Protein AF-A0A8B9REQ0-F1 (afdb_monomer)

Secondary structure (DSSP, 8-state):
--S-----SSPPPGGGB-TTT-SBPSSEEE-TTT--EEEHHHHHHHHHHHTTS---THHHHHHHTT-

Sequence (67 aa):
MPGLDYKFLERPRRRFLCPLCSKPMREPVQVSTCGHRFCDTCLQEFLRLVSCEAVKEEEIAVYYMIF

Organism: Astyanax mexicanus (NCBI:txid7994)

Mean predicted aligned error: 8.3 Å

Radius of gyration: 13.61 Å; Cα contacts (8 Å, |Δi|>4): 64; chains: 1; bounding box: 28×23×40 Å

Structure (mmCIF, N/CA/C/O backbone):
data_AF-A0A8B9REQ0-F1
#
_entry.id   AF-A0A8B9REQ0-F1
#
loop_
_atom_site.group_PDB
_atom_site.id
_atom_site.type_symbol
_atom_site.label_atom_id
_atom_site.label_alt_id
_atom_site.label_comp_id
_atom_site.label_asym_id
_atom_site.label_entity_id
_atom_site.label_seq_id
_atom_site.pdbx_PDB_ins_code
_atom_site.Cartn_x
_atom_site.Cartn_y
_atom_site.Cartn_z
_atom_site.occupancy
_atom_site.B_iso_or_equiv
_atom_site.auth_seq_id
_atom_site.auth_comp_id
_atom_site.auth_asym_id
_atom_site.auth_atom_id
_atom_site.pdbx_PDB_model_num
ATOM 1 N N . MET A 1 1 ? 8.490 -2.836 3.597 1.00 74.62 1 MET A N 1
ATOM 2 C CA . MET A 1 1 ? 8.847 -1.814 2.582 1.00 74.62 1 MET A CA 1
ATOM 3 C C . MET A 1 1 ? 7.651 -1.592 1.667 1.00 74.62 1 MET A C 1
ATOM 5 O O . MET A 1 1 ? 7.142 -2.577 1.146 1.00 74.62 1 MET A O 1
ATOM 9 N N . PRO A 1 2 ? 7.213 -0.344 1.440 1.00 87.06 2 PRO A N 1
ATOM 10 C CA . PRO A 1 2 ? 6.032 -0.061 0.633 1.00 87.06 2 PRO A CA 1
ATOM 11 C C . PRO A 1 2 ? 6.302 -0.223 -0.869 1.00 87.06 2 PRO A C 1
ATOM 13 O O . PRO A 1 2 ? 7.177 0.436 -1.431 1.00 87.06 2 PRO A O 1
ATOM 16 N N . GLY A 1 3 ? 5.492 -1.051 -1.530 1.00 94.12 3 GLY A N 1
ATOM 17 C CA . GLY A 1 3 ? 5.477 -1.193 -2.988 1.00 94.12 3 GLY A CA 1
ATOM 18 C C . GLY A 1 3 ? 6.779 -1.711 -3.617 1.00 94.12 3 GLY A C 1
ATOM 19 O O . GLY A 1 3 ? 7.769 -2.029 -2.945 1.00 94.12 3 GLY A O 1
ATOM 20 N N . LEU A 1 4 ? 6.756 -1.838 -4.942 1.00 93.69 4 LEU A N 1
ATOM 21 C CA . LEU A 1 4 ? 7.916 -2.194 -5.758 1.00 93.69 4 LEU A CA 1
ATOM 22 C C . LEU A 1 4 ? 8.555 -0.939 -6.356 1.00 93.69 4 LEU A C 1
ATOM 24 O O . LEU A 1 4 ? 7.862 -0.113 -6.949 1.00 93.69 4 LEU A O 1
ATOM 28 N N . ASP A 1 5 ? 9.878 -0.837 -6.234 1.00 91.56 5 ASP A N 1
ATOM 29 C CA . ASP A 1 5 ? 10.681 0.235 -6.827 1.00 91.56 5 ASP A CA 1
ATOM 30 C C . ASP A 1 5 ? 11.555 -0.329 -7.951 1.00 91.56 5 ASP A C 1
ATOM 32 O O . ASP A 1 5 ? 12.765 -0.503 -7.826 1.00 91.56 5 ASP A O 1
ATOM 36 N N . TYR A 1 6 ? 10.887 -0.737 -9.028 1.00 90.81 6 TYR A N 1
ATOM 37 C CA . TYR A 1 6 ? 11.530 -1.276 -10.219 1.00 90.81 6 TYR A CA 1
ATOM 38 C C . TYR A 1 6 ? 11.200 -0.419 -11.429 1.00 90.81 6 TYR A C 1
ATOM 40 O O . TYR A 1 6 ? 10.108 0.141 -11.552 1.00 90.81 6 TYR A O 1
ATOM 48 N N . LYS A 1 7 ? 12.136 -0.379 -12.376 1.00 90.56 7 LYS A N 1
ATOM 49 C CA . LYS A 1 7 ? 11.868 0.142 -13.710 1.00 90.56 7 LYS A CA 1
ATOM 50 C C . LYS A 1 7 ? 11.164 -0.946 -14.519 1.00 90.56 7 LYS A C 1
ATOM 52 O O . LYS A 1 7 ? 11.789 -1.912 -14.944 1.00 90.56 7 LYS A O 1
ATOM 57 N N . PHE A 1 8 ? 9.860 -0.795 -14.707 1.00 89.69 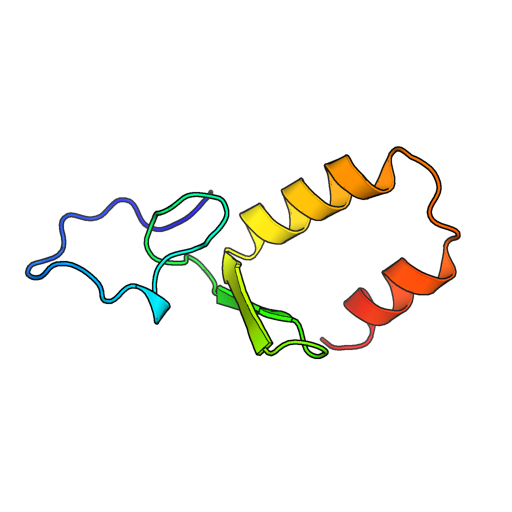8 PHE A N 1
ATOM 58 C CA . PHE A 1 8 ? 9.074 -1.705 -15.536 1.00 89.69 8 PHE A CA 1
ATOM 59 C C . PHE A 1 8 ? 9.291 -1.395 -17.022 1.00 89.69 8 PHE A C 1
ATOM 61 O O . PHE A 1 8 ? 9.450 -0.232 -17.394 1.00 89.69 8 PHE A O 1
ATOM 68 N N . LEU A 1 9 ? 9.282 -2.434 -17.865 1.00 93.31 9 LEU A N 1
ATOM 69 C CA . LEU A 1 9 ? 9.352 -2.291 -19.328 1.00 93.31 9 LEU A CA 1
ATOM 70 C C . LEU A 1 9 ? 8.146 -1.518 -19.878 1.00 93.31 9 LEU A C 1
ATOM 72 O O . LEU A 1 9 ? 8.282 -0.723 -20.802 1.00 93.31 9 LEU A O 1
ATOM 76 N N . GLU A 1 10 ? 6.980 -1.712 -19.261 1.00 93.38 10 GLU A N 1
ATOM 77 C CA . GLU A 1 10 ? 5.738 -1.020 -19.586 1.00 93.38 10 GLU A CA 1
ATOM 78 C C . GLU A 1 10 ? 5.129 -0.384 -18.339 1.00 93.38 10 GLU A C 1
ATOM 80 O O . GLU A 1 10 ?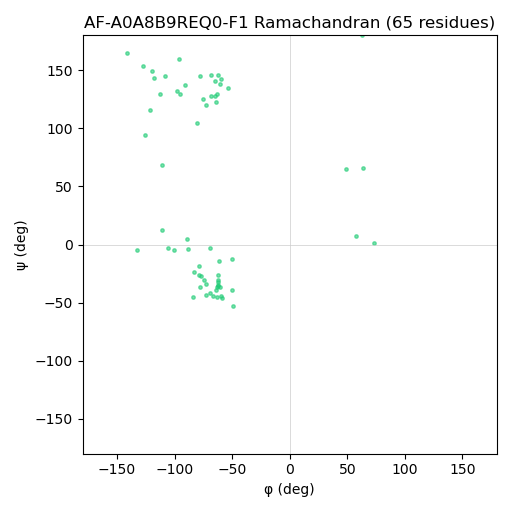 5.315 -0.863 -17.216 1.00 93.38 10 GLU A O 1
ATOM 85 N N . ARG A 1 11 ? 4.348 0.685 -18.531 1.00 89.94 11 ARG A N 1
ATOM 86 C CA . ARG A 1 11 ? 3.643 1.335 -17.424 1.00 89.94 11 ARG A CA 1
ATOM 87 C C . ARG A 1 11 ? 2.615 0.367 -16.818 1.00 89.94 11 ARG A C 1
ATOM 89 O O . ARG A 1 11 ? 1.688 -0.043 -17.521 1.00 89.94 11 ARG A O 1
ATOM 96 N N . PRO A 1 12 ? 2.694 0.063 -15.509 1.00 91.94 12 PRO A N 1
ATOM 97 C CA . PRO A 1 12 ? 1.725 -0.811 -14.864 1.00 91.94 12 PRO A CA 1
ATOM 98 C C . PRO A 1 12 ? 0.305 -0.245 -14.958 1.00 91.94 12 PRO A C 1
ATOM 100 O O . PRO A 1 12 ? 0.069 0.952 -14.764 1.00 91.94 12 PRO A O 1
ATOM 103 N N . ARG A 1 13 ? -0.668 -1.119 -15.236 1.00 93.75 13 ARG A N 1
ATOM 104 C CA . ARG A 1 13 ? -2.088 -0.740 -15.247 1.00 93.75 13 ARG A CA 1
ATOM 105 C C . ARG A 1 13 ? -2.517 -0.283 -13.852 1.00 93.75 13 ARG A C 1
ATOM 107 O O . ARG A 1 13 ? -2.101 -0.872 -12.859 1.00 93.75 13 ARG A O 1
ATOM 114 N N . ARG A 1 14 ? -3.434 0.691 -13.779 1.00 91.69 14 ARG A N 1
ATOM 115 C CA . ARG A 1 14 ? -3.906 1.287 -12.510 1.00 91.69 14 ARG A CA 1
ATOM 116 C C . ARG A 1 14 ? -4.336 0.263 -11.455 1.00 91.69 14 ARG A C 1
ATOM 118 O O . ARG A 1 14 ? -4.004 0.432 -10.295 1.00 91.69 14 ARG A O 1
ATOM 125 N N . ARG A 1 15 ? -4.997 -0.829 -11.858 1.00 92.44 15 ARG A N 1
ATOM 126 C CA . ARG A 1 15 ? -5.442 -1.912 -10.953 1.00 92.44 15 ARG A CA 1
ATOM 127 C C . ARG A 1 15 ? -4.316 -2.644 -10.203 1.00 92.44 15 ARG A C 1
ATOM 129 O O . ARG A 1 15 ? -4.604 -3.424 -9.305 1.00 92.44 15 ARG A O 1
ATOM 136 N N . PHE A 1 16 ? -3.065 -2.471 -10.628 1.00 94.56 16 PHE A N 1
ATOM 137 C CA . PHE A 1 16 ? -1.884 -3.067 -9.999 1.00 94.56 16 PHE A CA 1
ATOM 138 C C . PHE A 1 16 ? -1.136 -2.083 -9.094 1.00 94.56 16 PHE A C 1
ATOM 140 O O . PHE A 1 16 ? -0.163 -2.467 -8.447 1.00 94.56 16 PHE A O 1
ATOM 147 N N . LEU A 1 17 ? -1.572 -0.823 -9.053 1.00 95.69 17 LEU A N 1
ATOM 148 C CA . LEU A 1 17 ? -0.983 0.210 -8.217 1.00 95.69 17 LEU A CA 1
ATOM 149 C C . LEU A 1 17 ? -1.692 0.243 -6.866 1.00 95.69 17 LEU A C 1
ATOM 151 O O . LEU A 1 17 ? -2.918 0.179 -6.800 1.00 95.69 17 LEU A O 1
ATOM 155 N N . CYS A 1 18 ? -0.909 0.367 -5.801 1.00 96.06 18 CYS A N 1
ATOM 156 C CA . CYS A 1 18 ? -1.425 0.596 -4.462 1.00 96.06 18 CYS A CA 1
ATOM 157 C C . CYS A 1 18 ? -2.031 2.008 -4.383 1.00 96.06 18 CYS A C 1
ATOM 159 O O . CYS A 1 18 ? -1.319 2.967 -4.696 1.00 96.06 18 CYS A O 1
ATOM 161 N N . PRO A 1 19 ? -3.279 2.178 -3.915 1.00 94.44 19 PRO A N 1
ATOM 162 C CA . PRO A 1 19 ? -3.876 3.503 -3.735 1.00 94.44 19 PRO A CA 1
ATOM 163 C C . PRO A 1 19 ? -3.139 4.393 -2.721 1.00 94.44 19 PRO A C 1
ATOM 165 O O . PRO A 1 19 ? -3.198 5.610 -2.836 1.00 94.44 19 PRO A O 1
ATOM 168 N N . LEU A 1 20 ? -2.429 3.800 -1.751 1.00 94.62 20 LEU A N 1
ATOM 169 C CA . LEU A 1 20 ? -1.747 4.534 -0.677 1.00 94.62 20 LEU A CA 1
ATOM 170 C C . LEU A 1 20 ? -0.358 5.037 -1.086 1.00 94.62 20 LEU A C 1
ATOM 172 O O . LEU A 1 20 ? -0.021 6.188 -0.838 1.00 94.62 20 LEU A O 1
ATOM 176 N N . CYS A 1 21 ? 0.457 4.197 -1.734 1.00 95.88 21 CYS A N 1
ATOM 177 C CA . CYS A 1 21 ? 1.830 4.569 -2.104 1.00 95.88 21 CYS A CA 1
ATOM 178 C C . CYS A 1 21 ? 2.024 4.857 -3.599 1.00 95.88 21 CYS A C 1
ATOM 180 O O . CYS A 1 21 ? 3.128 5.205 -4.011 1.00 95.88 21 CYS A O 1
ATOM 182 N N . SER A 1 22 ? 0.987 4.688 -4.429 1.00 94.62 22 SER A N 1
ATOM 183 C CA . SER A 1 22 ? 1.010 4.882 -5.891 1.00 94.62 22 SER A CA 1
ATOM 184 C C . SER A 1 22 ? 2.042 4.043 -6.668 1.00 94.62 22 SER A C 1
ATOM 186 O O . SER A 1 22 ? 2.196 4.212 -7.878 1.00 94.62 22 SER A O 1
ATOM 188 N N . LYS A 1 23 ? 2.723 3.101 -6.004 1.00 96.00 23 LYS A N 1
ATOM 189 C CA . LYS A 1 23 ? 3.656 2.140 -6.609 1.00 96.00 23 LYS A CA 1
ATOM 190 C C . LYS A 1 23 ? 2.951 0.809 -6.896 1.00 96.00 23 LYS A C 1
ATOM 192 O O . LYS A 1 23 ? 1.920 0.520 -6.279 1.00 96.00 23 LYS A O 1
ATOM 197 N N . PRO A 1 24 ? 3.488 -0.032 -7.798 1.00 96.31 24 PRO A N 1
ATOM 198 C CA . PRO A 1 24 ? 3.021 -1.406 -7.948 1.00 96.31 24 PRO A CA 1
ATOM 199 C C . PRO A 1 24 ? 3.056 -2.139 -6.611 1.00 96.31 24 PRO A C 1
ATOM 201 O O . PRO A 1 24 ? 4.020 -2.004 -5.851 1.00 96.31 24 PRO A O 1
ATOM 204 N N . MET A 1 25 ? 1.980 -2.861 -6.312 1.00 96.19 25 MET A N 1
ATOM 205 C CA . MET A 1 25 ? 1.798 -3.468 -4.997 1.00 96.19 25 MET A CA 1
ATOM 206 C C . MET A 1 25 ? 2.882 -4.511 -4.708 1.00 96.19 25 MET A C 1
ATOM 208 O O . MET A 1 25 ? 3.119 -5.411 -5.512 1.00 96.19 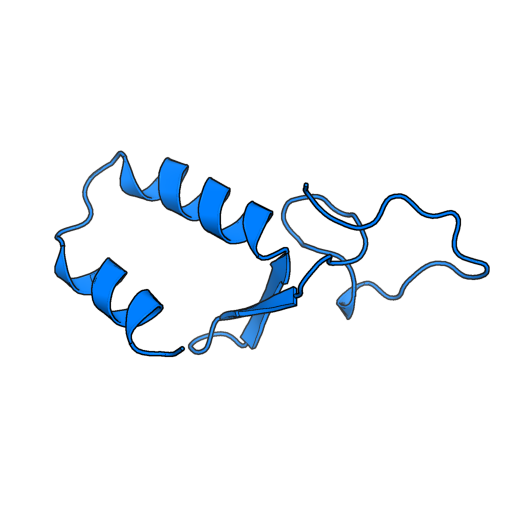25 MET A O 1
ATOM 212 N N . ARG A 1 26 ? 3.515 -4.394 -3.538 1.00 95.88 26 ARG A N 1
ATOM 213 C CA . ARG A 1 26 ? 4.334 -5.455 -2.943 1.00 95.88 26 ARG A CA 1
ATOM 214 C C . ARG A 1 26 ? 3.448 -6.224 -1.979 1.00 95.88 26 ARG A C 1
ATOM 216 O O . ARG A 1 26 ? 2.801 -5.575 -1.165 1.00 95.88 26 ARG A O 1
ATOM 223 N N . GLU A 1 27 ? 3.437 -7.551 -2.100 1.00 96.00 27 GLU A N 1
ATOM 224 C CA . GLU A 1 27 ? 2.636 -8.444 -1.245 1.00 96.00 27 GLU A CA 1
ATOM 225 C C . GLU A 1 27 ? 1.181 -7.947 -1.153 1.00 96.00 27 GLU A C 1
ATOM 227 O O . GLU A 1 27 ? 0.752 -7.441 -0.118 1.00 96.00 27 GLU A O 1
ATOM 232 N N . PRO A 1 28 ? 0.446 -7.951 -2.285 1.00 95.06 28 PRO A N 1
ATOM 233 C CA . PRO A 1 28 ? -0.879 -7.359 -2.338 1.00 95.06 28 PRO A CA 1
ATOM 234 C C . PRO A 1 28 ? -1.861 -8.110 -1.438 1.00 95.06 28 PRO A C 1
ATOM 236 O O . PRO A 1 28 ? -2.060 -9.312 -1.601 1.00 95.06 28 PRO A O 1
ATOM 239 N N . VAL A 1 29 ? -2.546 -7.368 -0.574 1.00 94.31 29 VAL A N 1
ATOM 240 C CA . VAL A 1 29 ? -3.669 -7.848 0.242 1.00 94.31 29 VAL A CA 1
ATOM 241 C C . VAL A 1 29 ? -4.970 -7.250 -0.281 1.00 94.31 29 VAL A C 1
ATOM 243 O O . VAL A 1 29 ? -4.984 -6.119 -0.775 1.00 94.31 29 VAL A O 1
ATOM 246 N N . GLN A 1 30 ? -6.061 -8.014 -0.215 1.00 92.56 30 GLN A N 1
ATOM 247 C CA . GLN A 1 30 ? -7.383 -7.589 -0.673 1.00 92.56 30 GLN A CA 1
ATOM 248 C C . GLN A 1 30 ? -8.328 -7.437 0.517 1.00 92.56 30 GLN A C 1
ATOM 250 O O . GLN A 1 30 ? -8.484 -8.364 1.305 1.00 92.56 30 GLN A O 1
ATOM 255 N N . VAL A 1 31 ? -9.010 -6.298 0.606 1.00 86.44 31 VAL A N 1
ATOM 256 C CA . VAL A 1 31 ? -10.068 -6.088 1.598 1.00 86.44 31 VAL A CA 1
ATOM 257 C C . 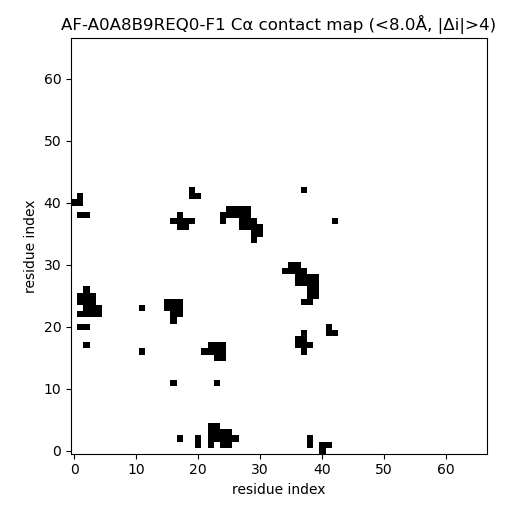VAL A 1 31 ? -11.290 -6.907 1.187 1.00 86.44 31 VAL A C 1
ATOM 259 O O . VAL A 1 31 ? -11.839 -6.701 0.104 1.00 86.44 31 VAL A O 1
ATOM 262 N N . SER A 1 32 ? -11.720 -7.839 2.035 1.00 84.00 32 SER A N 1
ATOM 263 C CA . SER A 1 32 ? -12.802 -8.788 1.730 1.00 84.00 32 SER A CA 1
ATOM 264 C C . SER A 1 32 ? -14.150 -8.108 1.467 1.00 84.00 32 SER A C 1
ATOM 266 O O . SER A 1 32 ? -14.888 -8.537 0.585 1.00 84.00 32 SER A O 1
ATOM 268 N N . THR A 1 33 ? -14.448 -7.015 2.172 1.00 82.62 33 THR A N 1
ATOM 269 C CA . THR A 1 33 ? -15.746 -6.323 2.109 1.00 82.62 33 THR A CA 1
ATOM 270 C C . THR A 1 33 ? -15.939 -5.462 0.861 1.00 82.62 33 THR A C 1
ATOM 272 O O . THR A 1 33 ? -17.073 -5.250 0.441 1.00 82.62 33 THR A O 1
ATOM 275 N N . CYS A 1 34 ? -14.861 -4.958 0.250 1.00 84.00 34 CYS A N 1
ATOM 276 C CA . CYS A 1 34 ? -14.946 -4.026 -0.884 1.00 84.00 34 CYS A CA 1
ATOM 277 C C . CYS A 1 34 ? -14.046 -4.378 -2.079 1.00 84.00 34 CYS A C 1
ATOM 279 O O . CYS A 1 34 ? -14.101 -3.707 -3.107 1.00 84.00 34 CYS A O 1
ATOM 281 N N . GLY A 1 35 ? -13.206 -5.411 -1.973 1.00 86.44 35 GLY A N 1
ATOM 282 C CA . GLY A 1 35 ? -12.363 -5.912 -3.062 1.00 86.44 35 GLY A CA 1
ATOM 283 C C . GLY A 1 35 ? -11.158 -5.035 -3.429 1.00 86.44 35 GLY A C 1
ATOM 284 O O . GLY A 1 35 ? -10.407 -5.388 -4.342 1.00 86.44 35 GLY A O 1
ATOM 285 N N . HIS A 1 36 ? -10.938 -3.911 -2.741 1.00 90.44 36 HIS A N 1
ATOM 286 C CA . HIS A 1 36 ? -9.778 -3.048 -2.972 1.00 90.44 36 HIS A CA 1
ATOM 287 C C . HIS A 1 36 ? -8.477 -3.730 -2.538 1.00 90.44 36 HIS A C 1
ATOM 289 O O . HIS A 1 36 ? -8.458 -4.490 -1.570 1.00 90.44 36 HIS A O 1
ATOM 295 N N . ARG A 1 37 ? -7.383 -3.452 -3.260 1.00 94.56 37 ARG A N 1
ATOM 296 C CA . ARG A 1 37 ? -6.064 -4.044 -3.007 1.00 94.56 37 ARG A CA 1
ATOM 297 C C . ARG A 1 37 ? -5.029 -2.994 -2.641 1.00 94.56 37 ARG A C 1
ATOM 299 O O . ARG A 1 37 ? -5.019 -1.905 -3.214 1.00 94.56 37 ARG A O 1
ATOM 306 N N . PHE A 1 38 ? -4.141 -3.364 -1.728 1.00 95.69 38 PHE A N 1
ATOM 307 C CA . PHE A 1 38 ? -3.079 -2.517 -1.188 1.00 95.69 38 P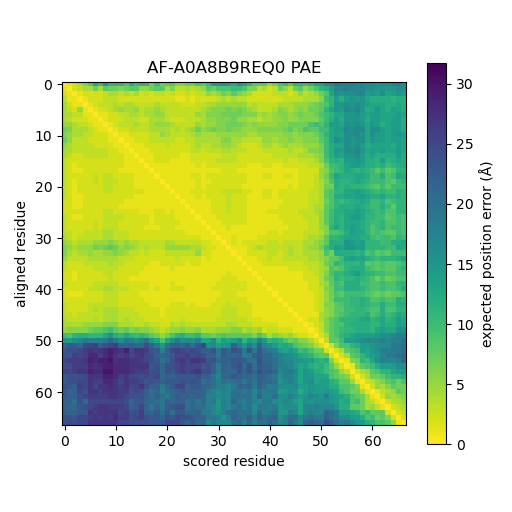HE A CA 1
ATOM 308 C C . PHE A 1 38 ? -1.804 -3.341 -1.003 1.00 95.69 38 PHE A C 1
ATOM 310 O O . PHE A 1 38 ? -1.865 -4.566 -0.990 1.00 95.69 38 PHE A O 1
ATOM 317 N N . CYS A 1 39 ? -0.650 -2.694 -0.824 1.00 97.19 39 CYS A N 1
ATOM 318 C CA . CYS A 1 39 ? 0.504 -3.391 -0.244 1.00 97.19 39 CYS A CA 1
ATOM 319 C C . CYS A 1 39 ? 0.176 -3.776 1.201 1.00 97.19 39 CYS A C 1
ATOM 321 O O . CYS A 1 39 ? -0.366 -2.924 1.911 1.00 97.19 39 CYS A O 1
ATOM 323 N N . ASP A 1 40 ? 0.584 -4.964 1.647 1.00 94.56 40 ASP A N 1
ATOM 324 C CA . ASP A 1 40 ? 0.405 -5.401 3.038 1.00 94.56 40 ASP A CA 1
ATOM 325 C C . ASP A 1 40 ? 0.877 -4.332 4.042 1.00 94.56 40 ASP 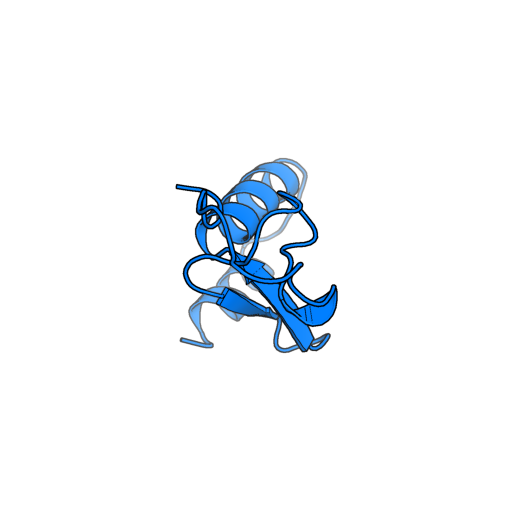A C 1
ATOM 327 O O . ASP A 1 40 ? 0.094 -3.819 4.842 1.00 94.56 40 ASP A O 1
ATOM 331 N N . THR A 1 41 ? 2.118 -3.855 3.895 1.00 95.25 41 THR A N 1
ATOM 332 C CA . THR A 1 41 ? 2.677 -2.846 4.810 1.00 95.25 41 THR A CA 1
ATOM 333 C C . THR A 1 41 ? 1.932 -1.512 4.768 1.00 95.25 41 THR A C 1
ATOM 335 O O . THR A 1 41 ? 1.775 -0.869 5.798 1.00 95.25 41 THR A O 1
ATOM 338 N N . CYS A 1 42 ? 1.455 -1.085 3.593 1.00 95.06 42 CYS A N 1
ATOM 339 C CA . CYS A 1 42 ? 0.732 0.184 3.474 1.00 95.06 42 CYS A CA 1
ATOM 340 C C . CYS A 1 42 ? -0.632 0.114 4.161 1.00 95.06 42 CYS A C 1
ATOM 342 O O . CYS A 1 42 ? -1.026 1.073 4.819 1.00 95.06 42 CYS A O 1
ATOM 344 N N . LEU A 1 43 ? -1.354 -1.001 4.002 1.00 91.62 43 LEU A N 1
ATOM 345 C CA . LEU A 1 43 ? -2.649 -1.170 4.651 1.00 91.62 43 LEU A CA 1
ATOM 346 C C . LEU A 1 43 ? -2.487 -1.258 6.170 1.00 91.62 43 LEU A C 1
ATOM 348 O O . LEU A 1 43 ? -3.206 -0.572 6.888 1.00 91.62 43 LEU A O 1
ATOM 352 N N . GLN A 1 44 ? -1.507 -2.023 6.659 1.00 89.81 44 GLN A N 1
ATOM 353 C CA . GLN A 1 44 ? -1.220 -2.112 8.093 1.00 89.81 44 GLN A CA 1
ATOM 354 C C . GLN A 1 44 ? -0.859 -0.750 8.704 1.00 89.81 44 GLN A C 1
ATOM 356 O O . GLN A 1 44 ? -1.368 -0.405 9.766 1.00 89.81 44 GLN A O 1
ATOM 361 N N . GLU A 1 45 ? -0.008 0.043 8.046 1.00 91.00 45 GLU A N 1
ATOM 362 C CA . GLU A 1 45 ? 0.343 1.395 8.505 1.00 91.00 45 GLU A CA 1
ATOM 363 C C . GLU A 1 45 ? -0.873 2.328 8.522 1.00 91.00 45 GLU A C 1
ATOM 365 O O . GLU A 1 45 ? -1.098 3.019 9.513 1.00 91.00 45 GLU A O 1
ATOM 370 N N . PHE A 1 46 ? -1.690 2.313 7.464 1.00 87.88 46 PHE A N 1
ATOM 371 C CA . PHE A 1 46 ? -2.921 3.103 7.405 1.00 87.88 46 PHE A CA 1
ATOM 372 C C . PHE A 1 46 ? -3.881 2.737 8.541 1.00 87.88 46 P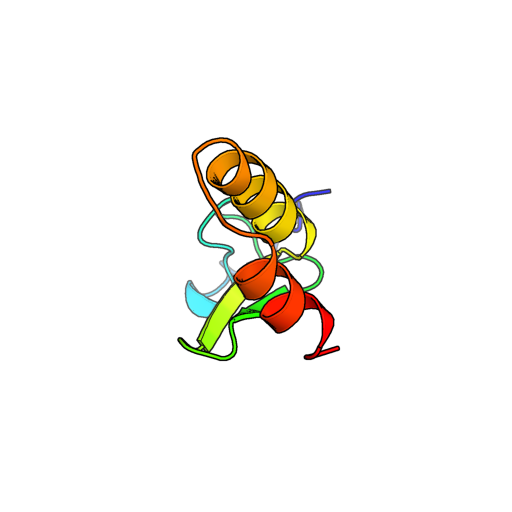HE A C 1
ATOM 374 O O . PHE A 1 46 ? -4.377 3.622 9.235 1.00 87.88 46 PHE A O 1
ATOM 381 N N . LEU A 1 47 ? -4.092 1.441 8.781 1.00 83.88 47 LEU A N 1
ATOM 382 C CA . LEU A 1 47 ? -4.951 0.973 9.865 1.00 83.88 47 LEU A CA 1
ATOM 383 C C . LEU A 1 47 ? -4.405 1.368 11.237 1.00 83.88 47 LEU A C 1
ATOM 385 O O . LEU A 1 47 ? -5.194 1.797 12.066 1.00 83.88 47 LEU A O 1
ATOM 389 N N . ARG A 1 48 ? -3.083 1.317 11.463 1.00 83.50 48 ARG A N 1
ATOM 390 C CA . ARG A 1 48 ? -2.463 1.790 12.717 1.00 83.50 48 ARG A CA 1
ATOM 391 C C . ARG A 1 48 ? -2.711 3.277 12.978 1.00 83.50 48 ARG A C 1
ATOM 393 O O . ARG A 1 48 ? -2.875 3.668 14.131 1.00 83.50 48 ARG A O 1
ATOM 400 N N . LEU A 1 49 ? -2.716 4.103 11.928 1.00 78.88 49 LEU A N 1
ATOM 401 C CA . LEU A 1 49 ? -2.987 5.540 12.042 1.00 78.88 49 LEU A CA 1
ATOM 402 C C . LEU A 1 49 ? -4.465 5.812 12.333 1.00 78.88 49 LEU A C 1
ATOM 404 O O . LEU A 1 49 ? -4.778 6.630 13.192 1.00 78.88 49 LEU A O 1
ATOM 408 N N . VAL A 1 50 ? -5.368 5.109 11.644 1.00 69.50 50 VAL A N 1
ATOM 409 C CA . VAL A 1 50 ? -6.819 5.281 11.819 1.00 69.50 50 VAL A CA 1
ATOM 410 C C . VAL A 1 50 ? -7.307 4.660 13.132 1.00 69.50 50 VAL A C 1
ATOM 412 O O . VAL A 1 50 ? -8.211 5.196 13.763 1.00 69.50 50 VAL A O 1
ATOM 415 N N . SER A 1 51 ? -6.666 3.595 13.620 1.00 57.84 51 SER A N 1
ATOM 416 C CA . SER A 1 51 ? -6.991 2.970 14.909 1.00 57.84 51 SER A CA 1
ATOM 417 C C . SER A 1 51 ? -6.631 3.827 16.130 1.00 57.84 51 SER A C 1
ATOM 419 O O . SER A 1 51 ? -6.895 3.407 17.253 1.00 57.84 51 SER A O 1
ATOM 421 N N . CYS A 1 52 ? -6.013 5.003 15.949 1.00 38.75 52 CYS A N 1
ATOM 422 C CA . CYS A 1 52 ? -5.622 5.877 17.056 1.00 38.75 52 CYS A CA 1
ATOM 423 C C . CYS A 1 52 ? -6.723 6.870 17.495 1.00 38.75 52 CYS A C 1
ATOM 425 O O . CYS A 1 52 ? -6.560 7.534 18.517 1.00 38.75 52 CYS A O 1
ATOM 427 N N . GLU A 1 53 ? -7.871 6.917 16.814 1.00 40.09 53 GLU A N 1
ATOM 428 C CA . GLU A 1 53 ? -9.075 7.611 17.289 1.00 40.09 53 GLU A CA 1
ATOM 429 C C . GLU A 1 53 ? -10.267 6.634 17.284 1.00 40.09 53 GLU A C 1
ATOM 431 O O . GLU A 1 53 ? -10.946 6.449 16.283 1.00 40.09 53 GLU A O 1
ATOM 436 N N . ALA A 1 54 ? -10.526 6.001 18.433 1.00 43.59 54 ALA A N 1
ATOM 437 C CA . ALA A 1 54 ? -11.803 5.358 18.770 1.00 43.59 54 ALA A CA 1
ATOM 438 C C . ALA A 1 54 ? -12.278 4.155 17.915 1.00 43.59 54 ALA A C 1
ATOM 440 O O . ALA A 1 54 ? -13.367 4.197 17.344 1.00 43.59 54 ALA A O 1
ATOM 441 N N . VAL A 1 55 ? -11.572 3.016 17.951 1.00 45.72 55 VAL A N 1
ATOM 442 C CA . VAL A 1 55 ? -12.155 1.732 17.505 1.00 45.72 55 VAL A CA 1
ATOM 443 C C . VAL A 1 55 ? -12.121 0.715 18.645 1.00 45.72 55 VAL A C 1
ATOM 445 O O . VAL A 1 55 ? -11.059 0.349 19.142 1.00 45.72 55 VAL A O 1
ATOM 448 N N . LYS A 1 56 ? -13.313 0.297 19.092 1.00 43.19 56 LYS A N 1
ATOM 449 C CA . LYS A 1 56 ? -13.506 -0.803 20.047 1.00 43.19 56 LYS A CA 1
ATOM 450 C C . LYS A 1 56 ? -12.915 -2.083 19.447 1.00 43.19 56 LYS A C 1
ATOM 452 O O . LYS A 1 56 ? -13.048 -2.313 18.250 1.00 43.19 56 LYS A O 1
ATOM 457 N N . GLU A 1 57 ? -12.296 -2.905 20.287 1.00 49.91 57 GLU A N 1
ATOM 458 C CA . GLU A 1 57 ? -11.478 -4.090 19.961 1.00 49.91 57 GLU A CA 1
ATOM 459 C C . GLU A 1 57 ? -12.105 -5.119 18.985 1.00 49.91 57 GLU A C 1
ATOM 461 O O . GLU A 1 57 ? -11.398 -5.974 18.456 1.00 49.91 57 GLU A O 1
ATOM 466 N N . GLU A 1 58 ? -13.402 -5.032 18.689 1.00 48.94 58 GLU A N 1
ATOM 467 C CA . GLU A 1 58 ? -14.155 -6.021 17.912 1.00 48.94 58 GLU A CA 1
ATOM 468 C C . GLU A 1 58 ? -13.949 -5.928 16.384 1.00 48.94 58 GLU A C 1
ATOM 470 O O . GLU A 1 58 ? -14.042 -6.947 15.702 1.00 48.94 58 GLU A O 1
ATOM 475 N N . GLU A 1 59 ? -13.595 -4.763 15.819 1.00 49.53 59 GLU A N 1
ATOM 476 C CA . GLU A 1 59 ? -13.404 -4.632 14.356 1.00 49.53 59 GLU A CA 1
ATOM 477 C C . GLU A 1 59 ? -12.011 -5.069 13.871 1.00 49.53 59 GLU A C 1
ATOM 479 O O . GLU A 1 59 ? -11.848 -5.499 12.727 1.00 49.53 59 GLU A O 1
ATOM 484 N N . ILE A 1 60 ? -11.003 -5.039 14.749 1.00 49.31 60 ILE A N 1
ATOM 485 C CA . ILE A 1 60 ? -9.640 -5.493 14.428 1.00 49.31 60 ILE A CA 1
ATOM 486 C C . ILE A 1 60 ? -9.596 -7.027 14.330 1.00 49.31 60 ILE A C 1
ATOM 488 O O . ILE A 1 60 ? -8.898 -7.575 13.474 1.00 49.31 60 ILE A O 1
ATOM 492 N N . ALA A 1 61 ? -10.395 -7.731 15.140 1.00 45.75 61 ALA A N 1
ATOM 493 C CA . ALA A 1 61 ? -10.507 -9.189 15.106 1.00 45.75 61 ALA A CA 1
ATOM 494 C C . ALA A 1 61 ? -11.050 -9.711 13.765 1.00 45.75 61 ALA A C 1
ATOM 496 O O . ALA A 1 61 ? -10.603 -10.756 13.290 1.00 45.75 61 ALA A O 1
ATOM 497 N N . VAL A 1 62 ? -11.932 -8.956 13.098 1.00 49.50 62 VAL A N 1
ATOM 498 C CA . VAL A 1 62 ? -12.439 -9.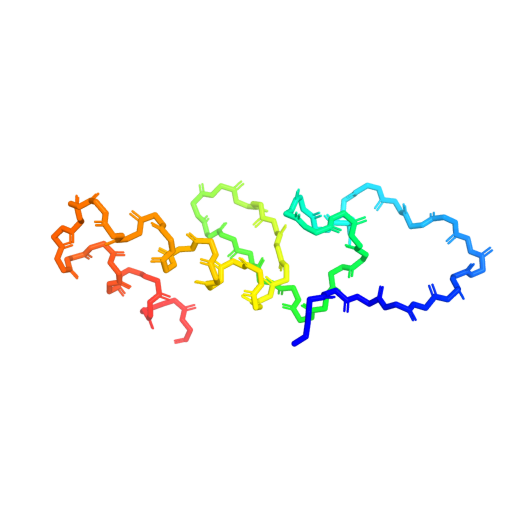339 11.772 1.00 49.50 62 VAL A CA 1
ATOM 499 C C . VAL A 1 62 ? -11.307 -9.391 10.751 1.00 49.50 62 VAL A C 1
ATOM 501 O O . VAL A 1 62 ? -11.372 -10.223 9.866 1.00 49.50 62 VAL A O 1
ATOM 504 N N . TYR A 1 63 ? -10.251 -8.577 10.880 1.00 53.00 63 TYR A N 1
ATOM 505 C CA . TYR A 1 63 ? -9.108 -8.579 9.956 1.00 53.00 63 TYR A CA 1
ATOM 506 C C . TYR A 1 63 ? -8.134 -9.747 10.201 1.00 53.00 63 TYR A C 1
ATOM 508 O O . TYR A 1 63 ? -7.621 -10.324 9.244 1.00 53.00 63 TYR A O 1
ATOM 516 N N . TYR A 1 64 ? -7.906 -10.139 11.461 1.00 51.88 64 TYR A N 1
ATOM 517 C CA . TYR A 1 64 ? -7.036 -11.277 11.806 1.00 51.88 64 TYR A CA 1
ATOM 518 C C . TYR A 1 64 ? -7.705 -12.651 11.621 1.00 51.88 64 TYR A C 1
ATOM 520 O O . TYR A 1 64 ? -6.998 -13.647 11.521 1.00 51.88 64 TYR A O 1
ATOM 528 N N . MET A 1 65 ? -9.040 -12.723 11.545 1.00 40.41 65 MET A N 1
ATOM 529 C CA . MET A 1 65 ? -9.785 -13.975 11.328 1.00 40.41 65 MET A CA 1
ATOM 530 C C . MET A 1 65 ? -10.021 -14.338 9.844 1.00 40.41 65 MET A C 1
ATOM 532 O O . MET A 1 65 ? -10.719 -15.312 9.571 1.00 40.41 65 MET A O 1
ATOM 536 N N . ILE A 1 66 ? -9.468 -13.579 8.884 1.00 47.97 66 ILE A N 1
ATOM 537 C CA . ILE A 1 66 ? -9.561 -13.866 7.428 1.00 47.97 66 ILE A CA 1
ATOM 538 C C . ILE A 1 66 ? -8.211 -14.292 6.816 1.00 47.97 66 ILE A C 1
ATOM 540 O O . ILE A 1 66 ? -8.087 -14.330 5.590 1.00 47.97 66 ILE A O 1
ATOM 544 N N . PHE A 1 67 ? -7.212 -14.608 7.648 1.00 44.00 67 PHE A N 1
ATOM 545 C CA . PHE A 1 67 ? -5.969 -15.275 7.241 1.00 44.00 67 PHE A CA 1
ATOM 546 C C . PHE A 1 67 ? -5.940 -16.717 7.744 1.00 44.00 67 PHE A C 1
ATOM 548 O O . PHE A 1 67 ? -6.350 -16.942 8.904 1.00 44.00 67 PHE A O 1
#

Nearest PDB structures (foldseek):
  6wi8-assembly2_B  TM=9.588E-01  e=1.246E-02  Homo sapiens
  6wi7-assembly1_A  TM=7.258E-01  e=7.160E-03  Homo sapiens
  8pp7-assembly1_M  TM=9.348E-01  e=3.517E-02  Homo sapiens
  3rpg-assembly1_C  TM=6.947E-01  e=2.667E-02  Homo sapiens
  2ckl-assembly1_B  TM=6.228E-01  e=2.489E-02  Mus musculus

Foldseek 3Di:
DFADDDDDPDDDDPLQAAPQPRHGADCWDADPVPRHIHHPVRVVVVCVVVVVPDDDPVVVVVVVVVD

InterPro domains:
  IPR001841 Zinc finger, RING-type [PS50089] (18-56)
  IPR013083 Zinc finger, RING/FYVE/PHD-type [G3DSA:3.30.40.10] (1-61)
  IPR017907 Zinc finger, RING-type, conserved site [PS00518] (34-43)
  IPR018957 Zinc finger, C3HC4 RING-type [PF00097] (18-48)

pLDDT: mean 79.83, std 19.92, range [38.75, 97.19]

Solvent-accessible surface area (backbone atoms only — not comparable to full-atom values): 4254 Å² total; per-residue (Å²): 122,79,34,52,95,71,91,63,98,59,86,78,58,72,94,50,34,11,82,87,77,71,27,42,44,32,69,68,40,67,45,85,92,76,67,51,54,29,15,45,60,50,49,54,53,51,48,60,62,59,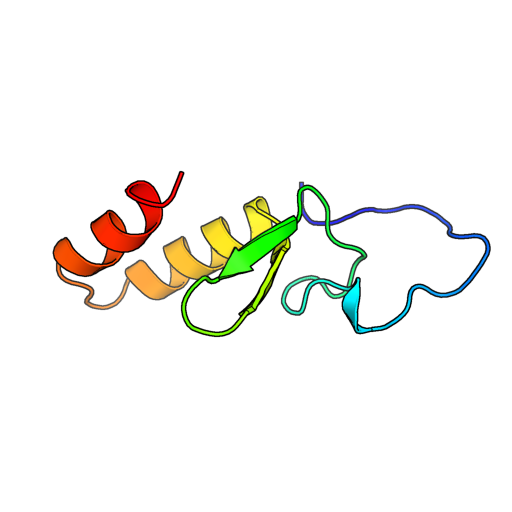57,71,68,87,65,70,78,71,66,60,50,62,66,66,71,76,112